Protein AF-K3WFT1-F1 (afdb_monomer_lite)

Organism: Globisporangium ultimum (strain ATCC 200006 / CBS 805.95 / DAOM BR144) (NCBI:txid431595)

Radius of gyration: 23.27 Å; chains: 1; bounding box: 56×72×44 Å

Secondary structure (DSSP, 8-state):
-------------------S-----------S--PPTT-EE-SS-EE---GGGTEEEETTTTEEEES--TT-EEETTEEE-HHHHHHH------PPTT-EE-TTT--EE--SSTTEEEETTTTEEEES--TTEEEETTEEEE-

pLDDT: mean 73.88, std 19.56, range [37.38, 96.5]

Sequence (143 aa):
MKFSLIAVVAAAVAAVSVDAAQVHIRVHSEKAGACPAGQFNDGSKCRQADHTKGECYNPATNKFQIGCAKGFICVNSKCDWPANANNGAGCWQSCSSGQYCEKSTNVCRGPISQGECFNYAIGYYQIGCDSGFVCRNNKCDYA

Foldseek 3Di:
DDDDDDDDDDDDDPDDDDDDDPDPPPDDPPPDPDAPPLWAALPPDTDAAPVVQCWAQESVNSHIDRADDPQWGHQSRHTDHVCCLVVFSQQRDPEDFLWGGARPPVDTDHDPDPQWAAEPVRRDIDRADDPQWGHDSRHTDGD

Structure (mmCIF, N/CA/C/O backbone):
data_AF-K3WFT1-F1
#
_entry.id   AF-K3WFT1-F1
#
loop_
_atom_site.group_PDB
_atom_site.id
_atom_site.type_symbol
_atom_site.label_atom_id
_atom_site.label_alt_id
_atom_site.label_comp_id
_atom_site.label_asym_id
_atom_site.label_entity_id
_atom_site.label_seq_id
_atom_site.pdbx_PDB_ins_code
_atom_site.Cartn_x
_atom_site.Cartn_y
_atom_site.Cartn_z
_atom_site.occupancy
_atom_site.B_iso_or_equiv
_atom_site.auth_seq_id
_atom_site.auth_comp_id
_atom_site.auth_asym_id
_atom_site.auth_atom_id
_atom_site.pdbx_PDB_model_num
ATOM 1 N N . MET A 1 1 ? 37.523 -54.329 -6.059 1.00 37.38 1 MET A N 1
ATOM 2 C CA . MET A 1 1 ? 37.058 -53.464 -7.165 1.00 37.38 1 MET A CA 1
ATOM 3 C C . MET A 1 1 ? 35.665 -52.973 -6.802 1.00 37.38 1 MET A C 1
ATOM 5 O O . MET A 1 1 ? 34.850 -53.777 -6.376 1.00 37.38 1 MET A O 1
ATOM 9 N N . LYS A 1 2 ? 35.464 -51.653 -6.836 1.00 39.72 2 LYS A N 1
ATOM 10 C CA . LYS A 1 2 ? 34.213 -50.947 -6.522 1.00 39.72 2 LYS A CA 1
ATOM 11 C C . LYS A 1 2 ? 33.174 -51.233 -7.604 1.00 39.72 2 LYS A C 1
ATOM 13 O O . LYS A 1 2 ? 33.553 -51.084 -8.752 1.00 39.72 2 LYS A O 1
ATOM 18 N N . PHE A 1 3 ? 31.912 -51.479 -7.248 1.00 39.84 3 PHE A N 1
ATOM 19 C CA . PHE A 1 3 ? 30.755 -50.998 -8.015 1.00 39.84 3 PHE A CA 1
ATOM 20 C C . PHE A 1 3 ? 29.564 -50.798 -7.071 1.00 39.84 3 PHE A C 1
ATOM 22 O O . PHE A 1 3 ? 28.923 -51.747 -6.630 1.00 39.84 3 PHE A O 1
ATOM 29 N N . SER A 1 4 ? 29.321 -49.530 -6.732 1.00 45.31 4 SER A N 1
ATOM 30 C CA . SER A 1 4 ? 28.082 -49.050 -6.128 1.00 45.31 4 SER A CA 1
ATOM 31 C C . SER A 1 4 ? 26.913 -49.314 -7.075 1.00 45.31 4 SER A C 1
ATOM 33 O O . SER A 1 4 ? 26.990 -48.930 -8.241 1.00 45.31 4 SER A O 1
ATOM 35 N N . LEU A 1 5 ? 25.813 -49.875 -6.571 1.00 43.38 5 LEU A N 1
ATOM 36 C CA . LEU A 1 5 ? 24.510 -49.761 -7.223 1.00 43.38 5 LEU A CA 1
ATOM 37 C C . LEU A 1 5 ? 23.607 -48.868 -6.373 1.00 43.38 5 LEU A C 1
ATOM 39 O O . LEU A 1 5 ? 23.221 -49.201 -5.257 1.00 43.38 5 LEU A O 1
ATOM 43 N N . ILE A 1 6 ? 23.333 -47.696 -6.932 1.00 40.75 6 ILE A N 1
ATOM 44 C CA . ILE A 1 6 ? 22.411 -46.680 -6.440 1.00 40.75 6 ILE A CA 1
ATOM 45 C C . ILE A 1 6 ? 21.000 -47.153 -6.807 1.00 40.75 6 ILE A C 1
ATOM 47 O O . ILE A 1 6 ? 20.681 -47.262 -7.990 1.00 40.75 6 ILE A O 1
ATOM 51 N N . ALA A 1 7 ? 20.159 -47.450 -5.815 1.00 43.53 7 ALA A N 1
ATOM 52 C CA . ALA A 1 7 ? 18.740 -47.701 -6.045 1.00 43.53 7 ALA A CA 1
ATOM 53 C C . ALA A 1 7 ? 18.009 -46.357 -6.194 1.00 43.53 7 ALA A C 1
ATOM 55 O O . ALA A 1 7 ? 18.022 -45.514 -5.298 1.00 43.53 7 ALA A O 1
ATOM 56 N N . VAL A 1 8 ? 17.422 -46.158 -7.371 1.00 43.44 8 VAL A N 1
ATOM 57 C CA . VAL A 1 8 ? 16.700 -44.959 -7.799 1.00 43.44 8 VAL A CA 1
ATOM 58 C C . VAL A 1 8 ? 15.416 -44.810 -6.979 1.00 43.44 8 VAL A C 1
ATOM 60 O O . VAL A 1 8 ? 14.543 -45.674 -7.026 1.00 43.44 8 VAL A O 1
ATOM 63 N N . VAL A 1 9 ? 15.280 -43.705 -6.242 1.00 38.91 9 VAL A N 1
ATOM 64 C CA . VAL A 1 9 ? 14.009 -43.323 -5.612 1.00 38.91 9 VAL A CA 1
ATOM 65 C C . VAL A 1 9 ? 13.089 -42.808 -6.717 1.00 38.91 9 VAL A C 1
ATOM 67 O O . VAL A 1 9 ? 13.300 -41.723 -7.257 1.00 38.91 9 VAL A O 1
ATOM 70 N N . ALA A 1 10 ? 12.090 -43.606 -7.090 1.00 39.44 10 ALA A N 1
ATOM 71 C CA . ALA A 1 10 ? 11.040 -43.191 -8.008 1.00 39.44 10 ALA A CA 1
ATOM 72 C C . ALA A 1 10 ? 10.199 -42.085 -7.347 1.00 39.44 10 ALA A C 1
ATOM 74 O O . ALA A 1 10 ? 9.413 -42.345 -6.438 1.00 39.44 10 ALA A O 1
ATOM 75 N N . ALA A 1 11 ? 10.382 -40.838 -7.781 1.00 44.75 11 ALA A N 1
ATOM 76 C CA . ALA A 1 11 ? 9.504 -39.741 -7.398 1.00 44.75 11 ALA A CA 1
ATOM 77 C C . ALA A 1 11 ? 8.169 -39.900 -8.140 1.00 44.75 11 ALA A C 1
ATOM 79 O O . ALA A 1 11 ? 8.101 -39.740 -9.358 1.00 44.75 11 ALA A O 1
ATOM 80 N N . ALA A 1 12 ? 7.110 -40.240 -7.406 1.00 44.12 12 ALA A N 1
ATOM 81 C CA . ALA A 1 12 ? 5.751 -40.240 -7.927 1.00 44.12 12 ALA A CA 1
ATOM 82 C C . ALA A 1 12 ? 5.333 -38.794 -8.242 1.00 44.12 12 ALA A C 1
ATOM 84 O O . ALA A 1 12 ? 5.005 -38.018 -7.345 1.00 44.12 12 ALA A O 1
ATOM 85 N N . VAL A 1 13 ? 5.364 -38.417 -9.520 1.00 44.28 13 VAL A N 1
ATOM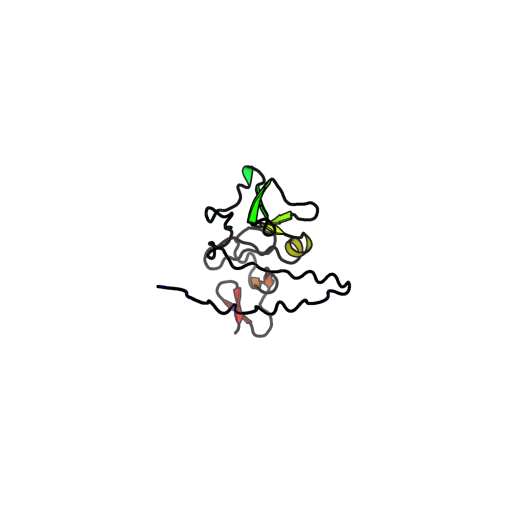 86 C CA . VAL A 1 13 ? 4.743 -37.178 -9.994 1.00 44.28 13 VAL A CA 1
ATOM 87 C C . VAL A 1 13 ? 3.252 -37.464 -10.143 1.00 44.28 13 VAL A C 1
ATOM 89 O O . VAL A 1 13 ? 2.828 -38.092 -11.110 1.00 44.28 1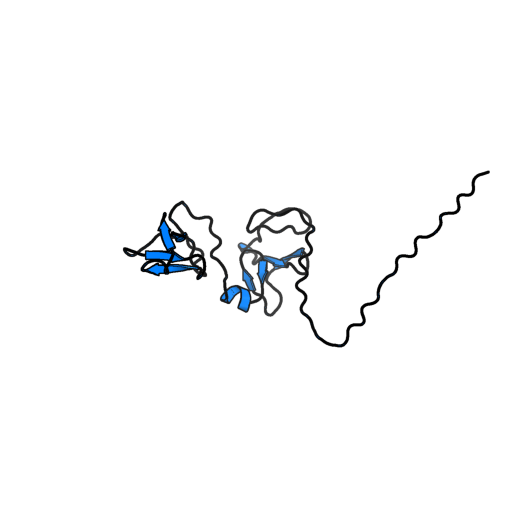3 VAL A O 1
ATOM 92 N N . ALA A 1 14 ? 2.452 -37.049 -9.161 1.00 46.94 14 ALA A N 1
ATOM 93 C CA . ALA A 1 14 ? 1.001 -37.063 -9.293 1.00 46.94 14 ALA A CA 1
ATOM 94 C C . ALA A 1 14 ? 0.601 -36.042 -10.369 1.00 46.94 14 ALA A C 1
ATOM 96 O O . ALA A 1 14 ? 0.672 -34.832 -10.154 1.00 46.94 14 ALA A O 1
ATOM 97 N N . ALA A 1 15 ? 0.223 -36.529 -11.550 1.00 44.03 15 ALA A N 1
ATOM 98 C CA . ALA A 1 15 ? -0.361 -35.703 -12.595 1.00 44.03 15 ALA A CA 1
ATOM 99 C C . ALA A 1 15 ? -1.778 -35.288 -12.163 1.00 44.03 15 ALA A C 1
ATOM 101 O O . ALA A 1 15 ? -2.689 -36.112 -12.136 1.00 44.03 15 ALA A O 1
ATOM 102 N N . VAL A 1 16 ? -1.961 -34.016 -11.802 1.00 45.72 16 VAL A N 1
ATOM 103 C CA . VAL A 1 16 ? -3.292 -33.419 -11.628 1.00 45.72 16 VAL A CA 1
ATOM 104 C C . VAL A 1 16 ? -3.824 -33.071 -13.018 1.00 45.72 16 VAL A C 1
ATOM 106 O O . VAL A 1 16 ? -3.291 -32.191 -13.692 1.00 45.72 16 VAL A O 1
ATOM 109 N N . SER A 1 17 ? -4.851 -33.790 -13.466 1.00 44.59 17 SER A N 1
ATOM 110 C CA . SER A 1 17 ? -5.604 -33.486 -14.683 1.00 44.59 17 SER A CA 1
ATOM 111 C C . SER A 1 17 ? -6.399 -32.192 -14.490 1.00 44.59 17 SER A C 1
ATOM 113 O O . SER A 1 17 ? -7.255 -32.118 -13.609 1.00 44.59 17 SER A O 1
ATOM 115 N N . VAL A 1 18 ? -6.113 -31.170 -15.298 1.00 48.00 18 VAL A N 1
ATOM 116 C CA . VAL A 1 18 ? -6.847 -29.898 -15.300 1.00 48.00 18 VAL A CA 1
ATOM 117 C C . VAL A 1 18 ? -7.959 -29.939 -16.346 1.00 48.00 18 VAL A C 1
ATOM 119 O O . VAL A 1 18 ? -7.731 -29.658 -17.520 1.00 48.00 18 VAL A O 1
ATOM 122 N N . ASP A 1 19 ? -9.173 -30.277 -15.911 1.00 47.72 19 ASP A N 1
ATOM 123 C CA . ASP A 1 19 ? -10.375 -29.868 -16.636 1.00 47.72 19 ASP A CA 1
ATOM 124 C C . ASP A 1 19 ? -10.512 -28.342 -16.555 1.00 47.72 19 ASP A C 1
ATOM 126 O O . ASP A 1 19 ? -10.151 -27.710 -15.559 1.00 47.72 19 ASP A O 1
ATOM 130 N N . ALA A 1 20 ? -10.975 -27.749 -17.652 1.00 49.41 20 ALA A N 1
ATOM 131 C CA . ALA A 1 20 ? -10.948 -26.320 -17.929 1.00 49.41 20 ALA A CA 1
ATOM 132 C C . ALA A 1 20 ? -11.785 -25.483 -16.941 1.00 49.41 20 ALA A C 1
ATOM 134 O O . ALA A 1 20 ? -12.897 -25.057 -17.236 1.00 49.41 20 ALA A O 1
ATOM 135 N N . ALA A 1 21 ? -11.210 -25.165 -15.787 1.00 44.19 21 ALA A N 1
ATOM 136 C CA . ALA A 1 21 ? -11.592 -24.030 -14.965 1.00 44.19 21 ALA A CA 1
ATOM 137 C C . ALA A 1 21 ? -10.343 -23.163 -14.795 1.00 44.19 21 ALA A C 1
ATOM 139 O O . ALA A 1 21 ? -9.362 -23.582 -14.183 1.00 44.19 21 ALA A O 1
ATOM 140 N N . GLN A 1 22 ? -10.347 -21.957 -15.372 1.00 43.94 22 GLN A N 1
ATOM 141 C CA . GLN A 1 22 ? -9.294 -20.973 -15.123 1.00 43.94 22 GLN A CA 1
ATOM 142 C C . GLN A 1 22 ? -9.360 -20.531 -13.657 1.00 43.94 22 GLN A C 1
ATOM 144 O O . GLN A 1 22 ? -9.993 -19.538 -13.309 1.00 43.94 22 GLN A O 1
ATOM 149 N N . VAL A 1 23 ? -8.694 -21.278 -12.780 1.00 43.59 23 VAL A N 1
ATOM 150 C CA . VAL A 1 23 ? -8.368 -20.817 -11.437 1.00 43.59 23 VAL A CA 1
ATOM 151 C C . VAL A 1 23 ? -7.186 -19.866 -11.588 1.00 43.59 23 VAL A C 1
ATOM 153 O O . VAL A 1 23 ? -6.065 -20.288 -11.868 1.00 43.59 23 VAL A O 1
ATOM 156 N N . HIS A 1 24 ? -7.419 -18.566 -11.409 1.00 47.69 24 HIS A N 1
ATOM 157 C CA . HIS A 1 24 ? -6.334 -17.607 -11.211 1.00 47.69 24 HIS A CA 1
ATOM 158 C C . HIS A 1 24 ? -5.712 -17.870 -9.828 1.00 47.69 24 HIS A C 1
ATOM 160 O O . HIS A 1 24 ? -6.053 -17.225 -8.837 1.00 47.69 24 HIS A O 1
ATOM 166 N N . ILE A 1 25 ? -4.819 -18.859 -9.732 1.00 51.41 25 ILE A N 1
ATOM 167 C CA . ILE A 1 25 ? -4.032 -19.085 -8.518 1.00 51.41 25 ILE A CA 1
ATOM 168 C C . ILE A 1 25 ? -2.989 -17.970 -8.454 1.00 51.41 25 ILE A C 1
ATOM 170 O O . ILE A 1 25 ? -2.050 -17.929 -9.249 1.00 51.41 25 ILE A O 1
ATOM 174 N N . ARG A 1 26 ? -3.141 -17.048 -7.499 1.00 50.16 26 ARG A N 1
ATOM 175 C CA . ARG A 1 26 ? -2.088 -16.083 -7.169 1.00 50.16 26 ARG A CA 1
ATOM 176 C C . ARG A 1 26 ? -1.012 -16.822 -6.364 1.00 50.16 26 ARG A C 1
ATOM 178 O O . ARG A 1 26 ? -1.056 -16.848 -5.140 1.00 50.16 26 ARG A O 1
ATOM 185 N N . VAL A 1 27 ? -0.072 -17.468 -7.053 1.00 45.50 27 VAL A N 1
ATOM 186 C CA . VAL A 1 27 ? 1.090 -18.100 -6.412 1.00 45.50 27 VAL A CA 1
ATOM 187 C C . VAL A 1 27 ? 2.067 -16.992 -6.017 1.00 45.50 27 VAL A C 1
ATOM 189 O O . VAL A 1 27 ? 2.721 -16.395 -6.870 1.00 45.50 27 VAL A O 1
ATOM 192 N N . HIS A 1 28 ? 2.160 -16.683 -4.726 1.00 42.31 28 HIS A N 1
ATOM 193 C CA . HIS A 1 28 ? 3.250 -15.864 -4.206 1.00 42.31 28 HIS A CA 1
ATOM 194 C C . HIS A 1 28 ? 4.493 -16.756 -4.086 1.00 42.31 28 HIS A C 1
ATOM 196 O O . HIS A 1 28 ? 4.569 -17.613 -3.213 1.00 42.31 28 HIS A O 1
ATOM 202 N N . SER A 1 29 ? 5.451 -16.605 -5.003 1.00 44.31 29 SER A N 1
ATOM 203 C CA . SER A 1 29 ? 6.743 -17.294 -4.919 1.00 44.31 29 SER A CA 1
ATOM 204 C C . SER A 1 29 ? 7.600 -16.635 -3.835 1.00 44.31 29 SER A C 1
ATOM 206 O O . SER A 1 29 ? 8.271 -15.635 -4.088 1.00 44.31 29 SER A O 1
ATOM 208 N N . GLU A 1 30 ? 7.589 -17.190 -2.625 1.00 43.97 30 GLU A N 1
ATOM 209 C CA . GLU A 1 30 ? 8.389 -16.738 -1.477 1.00 43.97 30 GLU A CA 1
ATOM 210 C C . GLU A 1 30 ? 9.880 -17.096 -1.624 1.00 43.97 30 GLU A C 1
ATOM 212 O O . GLU A 1 30 ? 10.438 -17.870 -0.847 1.00 43.97 30 GLU A O 1
ATOM 217 N N . LYS A 1 31 ? 10.571 -16.559 -2.637 1.00 46.22 31 LYS A N 1
ATOM 218 C CA . LYS A 1 31 ? 12.036 -16.693 -2.689 1.00 46.22 31 LYS A CA 1
ATOM 219 C C . LYS A 1 31 ? 12.757 -15.460 -3.214 1.00 46.22 31 LYS A C 1
ATOM 221 O O . LYS A 1 31 ? 13.431 -15.485 -4.236 1.00 46.22 31 LYS A O 1
ATOM 226 N N . ALA A 1 32 ? 12.668 -14.402 -2.425 1.00 46.41 32 ALA A N 1
ATOM 227 C CA . ALA A 1 32 ? 13.736 -13.437 -2.200 1.00 46.41 32 ALA A CA 1
ATOM 228 C C . ALA A 1 32 ? 13.573 -12.975 -0.745 1.00 46.41 32 ALA A C 1
ATOM 230 O O . ALA A 1 32 ? 12.438 -12.803 -0.306 1.00 46.41 32 ALA A O 1
ATOM 231 N N . GLY A 1 33 ? 14.657 -12.839 0.028 1.00 56.19 33 GLY A N 1
ATOM 232 C CA . GLY A 1 33 ? 14.565 -12.341 1.408 1.00 56.19 33 GLY A CA 1
ATOM 233 C C . GLY A 1 33 ? 13.691 -11.084 1.471 1.00 56.19 33 GLY A C 1
ATOM 234 O O . GLY A 1 33 ? 13.767 -10.255 0.563 1.00 56.19 33 GLY A O 1
ATOM 235 N N . ALA A 1 34 ? 12.813 -10.993 2.475 1.00 71.94 34 ALA A N 1
ATOM 236 C CA . ALA A 1 34 ? 11.808 -9.937 2.547 1.00 71.94 34 ALA A CA 1
ATOM 237 C C . ALA A 1 34 ? 12.473 -8.556 2.428 1.00 71.94 34 ALA A C 1
ATOM 239 O O . ALA A 1 34 ? 13.291 -8.175 3.266 1.00 71.94 34 ALA A O 1
ATOM 240 N N . CYS A 1 35 ? 12.155 -7.825 1.359 1.00 77.50 35 CYS A N 1
ATOM 241 C CA . CYS A 1 35 ? 12.616 -6.453 1.212 1.00 77.50 35 CYS A CA 1
ATOM 242 C C . CYS A 1 35 ? 11.893 -5.536 2.209 1.00 77.50 35 CYS A C 1
ATOM 244 O O . CYS A 1 35 ? 10.754 -5.826 2.589 1.00 77.50 35 CYS A O 1
ATOM 246 N N . PRO A 1 36 ? 12.511 -4.406 2.601 1.00 79.88 36 PRO A N 1
ATOM 247 C CA . PRO A 1 36 ? 11.808 -3.347 3.312 1.00 79.88 36 PRO A CA 1
ATOM 248 C C . PRO A 1 36 ? 10.537 -2.918 2.570 1.00 79.88 36 PRO A C 1
ATOM 250 O O . PRO A 1 36 ? 10.452 -3.028 1.344 1.00 79.88 36 PRO A O 1
ATOM 253 N N . ALA A 1 37 ? 9.555 -2.401 3.308 1.00 72.12 37 ALA A N 1
ATOM 254 C CA . ALA A 1 37 ? 8.292 -1.952 2.732 1.00 72.12 37 ALA A CA 1
ATOM 255 C C . ALA A 1 37 ? 8.515 -0.973 1.562 1.00 72.12 37 ALA A C 1
ATOM 257 O O . ALA A 1 37 ? 9.329 -0.054 1.647 1.00 72.12 37 ALA A O 1
ATOM 258 N N . GLY A 1 38 ? 7.800 -1.197 0.454 1.00 73.62 38 GLY A N 1
ATOM 259 C CA . GLY A 1 38 ? 7.915 -0.390 -0.767 1.00 73.62 38 GLY A CA 1
ATOM 260 C C . GLY A 1 38 ? 9.137 -0.698 -1.641 1.00 73.62 38 GLY A C 1
ATOM 261 O O . GLY A 1 38 ? 9.302 -0.054 -2.677 1.00 73.62 38 GLY A O 1
ATOM 262 N N . GLN A 1 39 ? 9.980 -1.665 -1.263 1.00 86.00 39 GLN A N 1
ATOM 263 C CA . GLN A 1 39 ? 11.092 -2.148 -2.080 1.00 86.00 39 GLN A CA 1
ATOM 264 C C . GLN A 1 39 ? 10.828 -3.547 -2.626 1.00 86.00 39 GLN A C 1
ATOM 266 O O . GLN A 1 39 ? 10.165 -4.373 -1.999 1.00 86.00 39 GLN A O 1
ATOM 271 N N . PHE A 1 40 ? 11.416 -3.827 -3.785 1.00 87.38 40 PHE A N 1
ATOM 272 C CA . PHE A 1 40 ? 11.300 -5.113 -4.457 1.00 87.38 40 PHE A CA 1
ATOM 273 C C . PHE A 1 40 ? 12.672 -5.606 -4.904 1.00 87.38 40 PHE A C 1
ATOM 275 O O . PHE A 1 40 ? 13.547 -4.813 -5.259 1.00 87.38 40 PHE A O 1
ATOM 282 N N . ASN A 1 41 ? 12.856 -6.925 -4.857 1.00 87.19 41 ASN A N 1
ATOM 283 C CA . ASN A 1 41 ? 14.076 -7.583 -5.304 1.00 87.19 41 ASN A CA 1
ATOM 284 C C . ASN A 1 41 ? 13.907 -8.032 -6.759 1.00 87.19 41 ASN A C 1
ATOM 286 O O . ASN A 1 41 ? 12.990 -8.792 -7.075 1.00 87.19 41 ASN A O 1
ATOM 290 N N . ASP A 1 42 ? 14.796 -7.574 -7.634 1.00 86.00 42 ASP A N 1
ATOM 291 C CA . ASP A 1 42 ? 14.843 -7.941 -9.055 1.00 86.00 42 ASP A CA 1
ATOM 292 C C . ASP A 1 42 ? 15.847 -9.065 -9.375 1.00 86.00 42 ASP A C 1
ATOM 294 O O . ASP A 1 42 ? 16.203 -9.292 -10.534 1.00 86.00 42 ASP A O 1
ATOM 298 N N . GLY A 1 43 ? 16.328 -9.753 -8.339 1.00 81.44 43 GLY A N 1
ATOM 299 C CA . GLY A 1 43 ? 17.405 -10.737 -8.400 1.00 81.44 43 GLY A CA 1
ATOM 300 C C . GLY A 1 43 ? 18.785 -10.162 -8.069 1.00 81.44 43 GLY A C 1
ATOM 301 O O . GLY A 1 43 ? 19.734 -10.937 -7.970 1.00 81.44 43 GLY A O 1
ATOM 302 N N . SER A 1 44 ? 18.912 -8.842 -7.876 1.00 81.94 44 SER A N 1
ATOM 303 C CA . SER A 1 44 ? 20.171 -8.200 -7.474 1.00 81.94 44 SER A CA 1
ATOM 304 C C . SER A 1 44 ? 20.120 -7.627 -6.055 1.00 81.94 44 SER A C 1
ATOM 306 O O . SER A 1 44 ? 20.880 -8.050 -5.185 1.00 81.94 44 SER A O 1
ATOM 308 N N . LYS A 1 45 ? 19.217 -6.676 -5.799 1.00 84.88 45 LYS A N 1
ATOM 309 C CA . LYS A 1 45 ? 19.076 -5.977 -4.516 1.00 84.88 45 LYS A CA 1
ATOM 310 C C . LYS A 1 45 ? 17.647 -5.500 -4.302 1.00 84.88 45 LYS A C 1
ATOM 312 O O . LYS A 1 45 ? 16.908 -5.279 -5.258 1.00 84.88 45 LYS A O 1
ATOM 317 N N . CYS A 1 46 ? 17.289 -5.272 -3.042 1.00 88.62 46 CYS A N 1
ATOM 318 C CA . CYS A 1 46 ? 16.084 -4.522 -2.713 1.00 88.62 46 CYS A CA 1
ATOM 319 C C . CYS A 1 46 ? 16.272 -3.056 -3.116 1.00 88.62 46 CYS A C 1
ATOM 321 O O . CYS A 1 46 ? 17.264 -2.418 -2.753 1.00 88.62 46 CYS A O 1
ATOM 323 N N . ARG A 1 47 ? 15.337 -2.538 -3.908 1.00 90.12 47 ARG A N 1
ATOM 324 C CA . ARG A 1 47 ? 15.278 -1.127 -4.299 1.00 90.12 47 ARG A CA 1
ATOM 325 C C . ARG A 1 47 ? 13.839 -0.714 -4.582 1.00 90.12 47 ARG A C 1
ATOM 327 O O . ARG A 1 47 ? 12.966 -1.565 -4.723 1.00 90.12 47 ARG A O 1
ATOM 334 N N . GLN A 1 48 ? 13.605 0.588 -4.678 1.00 86.56 48 GLN A N 1
ATOM 335 C CA . GLN A 1 48 ? 12.355 1.133 -5.211 1.00 86.56 48 GLN A CA 1
ATOM 336 C C . GLN A 1 48 ? 12.452 1.285 -6.734 1.00 86.56 48 GLN A C 1
ATOM 338 O O . GLN A 1 48 ? 13.546 1.198 -7.310 1.00 86.56 48 GLN A O 1
ATOM 343 N N . ALA A 1 49 ? 11.309 1.498 -7.379 1.00 88.44 49 ALA A N 1
ATOM 344 C CA . ALA A 1 49 ? 11.276 1.850 -8.787 1.00 88.44 49 ALA A CA 1
ATOM 345 C C . ALA A 1 49 ? 11.742 3.300 -8.988 1.00 88.44 49 ALA A C 1
ATOM 347 O O . ALA A 1 49 ? 11.439 4.187 -8.188 1.00 88.44 49 ALA A O 1
ATOM 348 N N . ASP A 1 50 ? 12.452 3.557 -10.081 1.00 84.88 50 ASP A N 1
ATOM 349 C CA . ASP A 1 50 ? 12.753 4.908 -10.535 1.00 84.88 50 ASP A CA 1
ATOM 350 C C . ASP A 1 50 ? 11.514 5.540 -11.189 1.00 84.88 50 ASP A C 1
ATOM 352 O O . ASP A 1 50 ? 11.270 5.436 -12.397 1.00 84.88 50 ASP A O 1
ATOM 356 N N . HIS A 1 51 ? 10.721 6.223 -10.368 1.00 78.00 51 HIS A N 1
ATOM 357 C CA . HIS A 1 51 ? 9.507 6.904 -10.809 1.00 78.00 51 HIS A CA 1
ATOM 358 C C . HIS A 1 51 ? 9.768 8.018 -11.833 1.00 78.00 51 HIS A C 1
ATOM 360 O O . HIS A 1 51 ? 8.882 8.306 -12.636 1.00 78.00 51 HIS A O 1
ATOM 366 N N . THR A 1 52 ? 10.974 8.601 -11.879 1.00 73.88 52 THR A N 1
ATOM 367 C CA . THR A 1 52 ? 11.317 9.638 -12.874 1.00 73.88 52 THR A CA 1
ATOM 368 C C . THR A 1 52 ? 11.434 9.068 -14.285 1.00 73.88 52 THR A 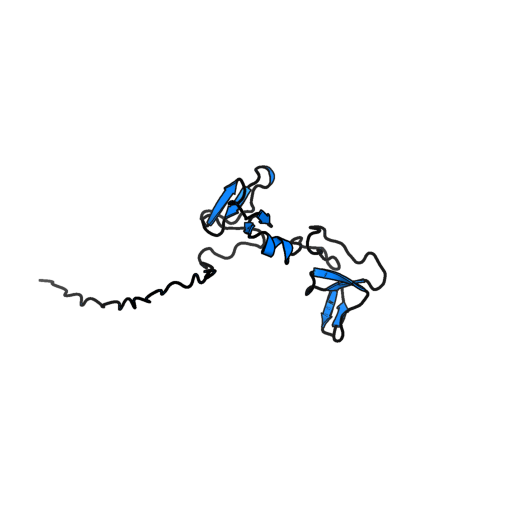C 1
ATOM 370 O O . THR A 1 52 ? 11.206 9.774 -15.265 1.00 73.88 52 THR A O 1
ATOM 373 N N . LYS A 1 53 ? 11.727 7.767 -14.389 1.00 80.00 53 LYS A N 1
ATOM 374 C CA . LYS A 1 53 ? 11.768 7.013 -15.646 1.00 80.00 53 LYS A CA 1
ATOM 375 C C . LYS A 1 53 ? 10.463 6.268 -15.935 1.00 80.00 53 LYS A C 1
ATOM 377 O O . LYS A 1 53 ? 10.371 5.582 -16.947 1.00 80.00 53 LYS A O 1
ATOM 382 N N . GLY A 1 54 ? 9.462 6.376 -15.059 1.00 81.00 54 GLY A N 1
ATOM 383 C CA . GLY A 1 54 ? 8.227 5.595 -15.156 1.00 81.00 54 GLY A CA 1
ATOM 384 C C . GLY A 1 54 ? 8.435 4.103 -14.885 1.00 81.00 54 GLY A C 1
ATOM 385 O O . GLY A 1 54 ? 7.700 3.271 -15.417 1.00 81.00 54 GLY A O 1
ATOM 386 N N . GLU A 1 55 ? 9.453 3.745 -14.103 1.00 90.44 55 GLU A N 1
ATOM 387 C CA . GLU A 1 55 ? 9.743 2.357 -13.766 1.00 90.44 55 GLU A CA 1
ATOM 388 C C . GLU A 1 55 ? 8.704 1.786 -12.781 1.00 90.44 55 GLU A C 1
ATOM 390 O O . GLU A 1 55 ? 8.132 2.502 -11.955 1.00 90.44 55 GLU A O 1
ATOM 395 N N . CYS A 1 56 ? 8.471 0.476 -12.851 1.00 92.25 56 CYS A N 1
ATOM 396 C CA . CYS A 1 56 ? 7.629 -0.270 -11.932 1.00 92.25 56 CYS A CA 1
ATOM 397 C C . CYS A 1 56 ? 8.064 -1.737 -11.819 1.00 92.25 56 CYS A C 1
ATOM 399 O O . CYS A 1 56 ? 8.511 -2.339 -12.794 1.00 92.25 56 CYS A O 1
ATOM 401 N N . TYR A 1 57 ? 7.912 -2.338 -10.641 1.00 92.31 57 TYR A N 1
ATOM 402 C CA . TYR A 1 57 ? 8.210 -3.746 -10.407 1.00 92.31 57 TYR A CA 1
ATOM 403 C C . TYR A 1 57 ? 7.084 -4.643 -10.912 1.00 92.31 57 TYR A C 1
ATOM 405 O O . TYR A 1 57 ? 5.944 -4.545 -10.459 1.00 92.31 57 TYR A O 1
ATOM 413 N N . ASN A 1 58 ? 7.404 -5.566 -11.808 1.00 91.19 58 ASN A N 1
ATOM 414 C CA . ASN A 1 58 ? 6.481 -6.587 -12.264 1.00 91.19 58 ASN A CA 1
ATOM 415 C C . ASN A 1 58 ? 6.664 -7.874 -11.435 1.00 91.19 58 ASN A C 1
ATOM 417 O O . ASN A 1 58 ? 7.678 -8.560 -11.597 1.00 91.19 58 ASN A O 1
ATOM 421 N N . PRO A 1 59 ? 5.687 -8.241 -10.582 1.00 86.00 59 PRO A N 1
ATOM 422 C CA . PRO A 1 59 ? 5.778 -9.439 -9.748 1.00 86.00 59 PRO A CA 1
ATOM 423 C C . PRO A 1 59 ? 5.672 -10.747 -10.543 1.00 86.00 59 PRO A C 1
ATOM 425 O O . PRO A 1 59 ? 6.066 -11.790 -10.037 1.00 86.00 59 PRO A O 1
ATOM 428 N N . ALA A 1 60 ? 5.164 -10.720 -11.780 1.00 85.62 60 ALA A N 1
ATOM 429 C CA . ALA A 1 60 ? 5.117 -11.908 -12.633 1.00 85.62 60 ALA A CA 1
ATOM 430 C C . ALA A 1 60 ? 6.495 -12.248 -13.222 1.00 85.62 60 ALA A C 1
ATOM 432 O O . ALA A 1 60 ? 6.788 -13.411 -13.479 1.00 85.62 60 ALA A O 1
ATOM 433 N N . THR A 1 61 ? 7.348 -11.241 -13.429 1.00 88.12 61 THR A N 1
ATOM 434 C CA . THR A 1 61 ? 8.690 -11.421 -14.006 1.00 88.12 61 THR A CA 1
ATOM 435 C C . THR A 1 61 ? 9.816 -11.219 -12.997 1.00 88.12 61 THR A C 1
ATOM 437 O O . THR A 1 61 ? 10.975 -11.421 -13.352 1.00 88.12 61 THR A O 1
ATOM 440 N N . ASN A 1 62 ? 9.499 -10.785 -11.772 1.00 87.62 62 ASN A N 1
ATOM 441 C CA . ASN A 1 62 ? 10.450 -10.375 -10.735 1.00 87.62 62 ASN A CA 1
ATOM 442 C C . ASN A 1 62 ? 11.494 -9.371 -11.248 1.00 87.62 62 ASN A C 1
ATOM 444 O O . ASN A 1 62 ? 12.688 -9.512 -10.999 1.00 87.62 62 ASN A O 1
ATOM 448 N N . LYS A 1 63 ? 11.055 -8.379 -12.028 1.00 91.50 63 LYS A N 1
ATOM 449 C CA . LYS A 1 63 ? 11.931 -7.366 -12.635 1.00 91.50 63 LYS A CA 1
ATOM 450 C C . LYS A 1 63 ? 11.267 -6.007 -12.598 1.00 91.50 63 LYS A C 1
ATOM 452 O O . LYS A 1 63 ? 10.050 -5.904 -12.722 1.00 91.50 63 LYS A O 1
ATOM 457 N N . PHE A 1 64 ? 12.081 -4.968 -12.500 1.00 92.94 64 PHE A N 1
ATOM 458 C CA . PHE A 1 64 ? 11.620 -3.630 -12.818 1.00 92.94 64 PHE A CA 1
ATOM 459 C C . PHE A 1 64 ? 11.573 -3.417 -14.333 1.00 92.94 64 PHE A C 1
ATOM 461 O O . PHE A 1 64 ? 12.418 -3.920 -15.075 1.00 92.94 64 PHE A O 1
ATOM 468 N N . GLN A 1 65 ? 10.561 -2.687 -14.782 1.00 93.25 65 GLN A N 1
ATOM 469 C CA . GLN A 1 65 ? 10.284 -2.398 -16.185 1.00 93.25 65 GLN A CA 1
ATOM 470 C C . GLN A 1 65 ? 9.675 -1.002 -16.328 1.00 93.25 65 GLN A C 1
ATOM 472 O O . GLN A 1 65 ? 9.155 -0.453 -15.362 1.00 93.25 65 GLN A O 1
ATOM 477 N N . ILE A 1 66 ? 9.714 -0.429 -17.531 1.00 91.69 66 ILE A N 1
ATOM 478 C CA . ILE A 1 66 ? 9.052 0.849 -17.811 1.00 91.69 66 ILE A CA 1
ATOM 479 C C . ILE A 1 66 ? 7.558 0.605 -18.010 1.00 91.69 66 ILE A C 1
ATOM 481 O O . ILE A 1 66 ? 7.156 -0.152 -18.895 1.00 91.69 66 ILE A O 1
ATOM 485 N N . GLY A 1 67 ? 6.742 1.251 -17.180 1.00 88.44 67 GLY A N 1
ATOM 486 C CA . GLY A 1 67 ? 5.298 1.063 -17.157 1.00 88.44 67 GLY A CA 1
ATOM 487 C C . GLY A 1 67 ? 4.867 -0.356 -16.774 1.00 88.44 67 GLY A C 1
ATOM 488 O O . GLY A 1 67 ? 5.668 -1.251 -16.503 1.00 88.44 67 GLY A O 1
ATOM 489 N N . CYS A 1 68 ? 3.555 -0.567 -16.759 1.00 90.19 68 CYS A N 1
ATOM 490 C CA . CYS A 1 68 ? 2.956 -1.870 -16.496 1.00 90.19 68 CYS A CA 1
ATOM 491 C C . CYS A 1 68 ? 2.331 -2.451 -17.761 1.00 90.19 68 CYS A C 1
ATOM 493 O O . CYS A 1 68 ? 2.026 -1.731 -18.712 1.00 90.19 68 CYS A O 1
ATOM 495 N N . ALA A 1 69 ? 2.146 -3.772 -17.774 1.00 88.25 69 ALA A N 1
ATOM 496 C CA . ALA A 1 69 ? 1.429 -4.441 -18.852 1.00 88.25 69 ALA A CA 1
ATOM 497 C C . ALA A 1 69 ? 0.015 -3.856 -19.019 1.00 88.25 69 ALA A C 1
ATOM 499 O O . ALA A 1 69 ? -0.562 -3.304 -18.080 1.00 88.25 69 ALA A O 1
ATOM 500 N N . LYS A 1 70 ? -0.562 -3.992 -20.218 1.00 84.50 70 LYS A N 1
ATOM 501 C CA . LYS A 1 70 ? -1.912 -3.491 -20.506 1.00 84.50 70 LYS A CA 1
ATOM 502 C C . LYS A 1 70 ? -2.910 -4.005 -19.464 1.00 84.50 70 LYS A C 1
ATOM 504 O O . LYS A 1 70 ? -2.970 -5.201 -19.197 1.00 84.50 70 LYS A O 1
ATOM 509 N N . GLY A 1 71 ? -3.702 -3.089 -18.911 1.00 78.44 71 GLY A N 1
ATOM 510 C CA . GLY A 1 71 ? -4.670 -3.403 -17.861 1.00 78.44 71 GLY A CA 1
ATOM 511 C C . GLY A 1 71 ? -4.084 -3.431 -16.450 1.00 78.44 71 GLY A C 1
ATOM 512 O O . GLY A 1 71 ? -4.828 -3.716 -15.530 1.00 78.44 71 GLY A O 1
ATOM 513 N N . PHE A 1 72 ? -2.805 -3.107 -16.255 1.00 85.06 72 PHE A N 1
ATOM 514 C CA . PHE A 1 72 ? -2.179 -2.917 -14.946 1.00 85.06 72 PHE A CA 1
ATOM 515 C C . PHE A 1 72 ? -1.740 -1.462 -14.783 1.00 85.06 72 PHE A C 1
ATOM 517 O O . PHE A 1 72 ? -1.422 -0.784 -15.760 1.00 85.06 72 PHE A O 1
ATOM 524 N N . ILE A 1 73 ? -1.694 -0.987 -13.543 1.00 81.00 73 ILE A N 1
ATOM 525 C CA . ILE A 1 73 ? -1.175 0.336 -13.194 1.00 81.00 73 ILE A CA 1
ATOM 526 C C . ILE A 1 73 ? -0.046 0.211 -12.180 1.00 81.00 73 ILE A C 1
ATOM 528 O O . ILE A 1 73 ? 0.002 -0.739 -11.396 1.00 81.00 73 ILE A O 1
ATOM 532 N N . CYS A 1 74 ? 0.887 1.162 -12.217 1.00 83.50 74 CYS A N 1
ATOM 533 C CA . CYS A 1 74 ? 1.983 1.191 -11.263 1.00 83.50 74 CYS A CA 1
ATOM 534 C C . CYS A 1 74 ? 1.521 1.835 -9.957 1.00 83.50 74 CYS A C 1
ATOM 536 O O . CYS A 1 74 ? 1.176 3.015 -9.934 1.00 83.50 74 CYS A O 1
ATOM 538 N N . VAL A 1 75 ? 1.538 1.069 -8.870 1.00 76.62 75 VAL A N 1
ATOM 539 C CA . VAL A 1 75 ? 1.175 1.530 -7.529 1.00 76.62 75 VAL A CA 1
ATOM 540 C C . VAL A 1 75 ? 2.263 1.093 -6.564 1.00 76.62 75 VAL A C 1
ATOM 542 O O . VAL A 1 75 ? 2.605 -0.084 -6.504 1.00 76.62 75 VAL A O 1
ATOM 545 N N . ASN A 1 76 ? 2.813 2.039 -5.802 1.00 72.44 76 ASN A N 1
ATOM 546 C CA . ASN A 1 76 ? 3.858 1.770 -4.810 1.00 72.44 76 ASN A CA 1
ATOM 547 C C . ASN A 1 76 ? 5.027 0.954 -5.382 1.00 72.44 76 ASN A C 1
ATOM 549 O O . ASN A 1 76 ? 5.339 -0.135 -4.906 1.00 72.44 76 ASN A O 1
ATOM 553 N N . SER A 1 77 ? 5.620 1.453 -6.472 1.00 84.94 77 SER A N 1
ATOM 554 C CA . SER A 1 77 ? 6.717 0.781 -7.176 1.00 84.94 77 SE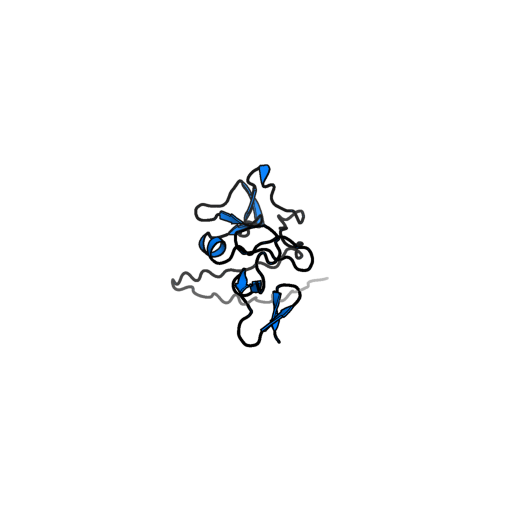R A CA 1
ATOM 555 C C . SER A 1 77 ? 6.384 -0.625 -7.713 1.00 84.94 77 SER A C 1
ATOM 557 O O . SER A 1 77 ? 7.304 -1.297 -8.161 1.00 84.94 77 SER A O 1
ATOM 559 N N . LYS A 1 78 ? 5.113 -1.070 -7.732 1.00 86.25 78 LYS A N 1
ATOM 560 C CA . LYS A 1 78 ? 4.679 -2.406 -8.184 1.00 86.25 78 LYS A CA 1
ATOM 561 C C . LYS A 1 78 ? 3.516 -2.339 -9.176 1.00 86.25 78 LYS A C 1
ATOM 563 O O . LYS A 1 78 ? 2.557 -1.600 -8.979 1.00 86.25 78 LYS A O 1
ATOM 568 N N . CYS A 1 79 ? 3.559 -3.154 -10.221 1.00 89.12 79 CYS A N 1
ATOM 569 C CA . CYS A 1 79 ? 2.438 -3.324 -11.131 1.00 89.12 79 CYS A CA 1
ATOM 570 C C . CYS A 1 79 ? 1.317 -4.107 -10.449 1.00 89.12 79 CYS A C 1
ATOM 572 O O . CYS A 1 79 ? 1.532 -5.218 -9.956 1.00 89.12 79 CYS A O 1
ATOM 574 N N . ASP A 1 80 ? 0.121 -3.525 -10.438 1.00 84.00 80 ASP A N 1
ATOM 575 C CA . ASP A 1 80 ? -1.079 -4.139 -9.877 1.00 84.00 80 ASP A CA 1
ATOM 576 C C . ASP A 1 80 ? -2.302 -3.880 -10.765 1.00 84.00 80 ASP A C 1
ATOM 578 O O . ASP A 1 80 ? -2.307 -3.010 -11.640 1.00 84.00 80 ASP A O 1
ATOM 582 N N . TRP A 1 81 ? -3.341 -4.680 -10.565 1.00 75.56 81 TRP A N 1
ATOM 583 C CA . TRP A 1 81 ? -4.595 -4.546 -11.290 1.00 75.56 81 TRP A CA 1
ATOM 584 C C . TRP A 1 81 ? -5.356 -3.292 -10.811 1.00 75.56 81 TRP A C 1
ATOM 586 O O . TRP A 1 81 ? -5.450 -3.069 -9.601 1.00 75.56 81 TRP A O 1
ATOM 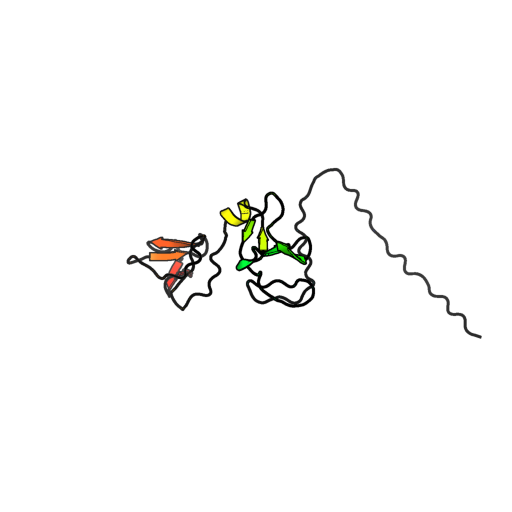596 N N . PRO A 1 82 ? -5.967 -2.491 -11.705 1.00 64.75 82 PRO A N 1
ATOM 597 C CA . PRO A 1 82 ? -6.667 -1.259 -11.361 1.00 64.75 82 PRO A CA 1
ATOM 598 C C . PRO A 1 82 ? -7.761 -1.433 -10.313 1.00 64.75 82 PRO A C 1
ATOM 600 O O . PRO A 1 82 ? -7.938 -0.550 -9.485 1.00 64.75 82 PRO A O 1
ATOM 603 N N . ALA A 1 83 ? -8.471 -2.566 -10.276 1.00 55.03 83 ALA A N 1
ATOM 604 C CA . ALA A 1 83 ? -9.458 -2.793 -9.218 1.00 55.03 83 ALA A CA 1
ATOM 605 C C . ALA A 1 83 ? -8.802 -3.003 -7.842 1.00 55.03 83 ALA A C 1
ATOM 607 O O . ALA A 1 83 ? -9.386 -2.608 -6.847 1.00 55.03 83 ALA A O 1
ATOM 608 N N . ASN A 1 84 ? -7.572 -3.522 -7.757 1.00 51.72 84 ASN A N 1
ATOM 609 C CA . ASN A 1 84 ? -6.824 -3.581 -6.491 1.00 51.72 84 ASN A CA 1
ATOM 610 C C . ASN A 1 84 ? -6.260 -2.207 -6.111 1.00 51.72 84 ASN A C 1
ATOM 612 O O . ASN A 1 84 ? -6.218 -1.854 -4.936 1.00 51.72 84 ASN A O 1
ATOM 616 N N . ALA A 1 85 ? -5.888 -1.406 -7.110 1.00 48.44 85 ALA A N 1
ATOM 617 C CA . ALA A 1 85 ? -5.480 -0.023 -6.907 1.00 48.44 85 ALA A CA 1
ATOM 618 C C . ALA A 1 85 ? -6.645 0.879 -6.449 1.00 48.44 85 ALA A C 1
ATOM 620 O O . ALA A 1 85 ? -6.463 1.732 -5.584 1.00 48.44 85 ALA A O 1
ATOM 621 N N . ASN A 1 86 ? -7.856 0.643 -6.963 1.00 41.38 86 ASN A N 1
ATOM 622 C CA . ASN A 1 86 ? -9.063 1.412 -6.644 1.00 41.38 86 ASN A CA 1
ATOM 623 C C . ASN A 1 86 ? -9.834 0.846 -5.431 1.00 41.38 86 ASN A C 1
ATOM 625 O O . ASN A 1 86 ? -10.518 1.590 -4.726 1.00 41.38 86 ASN A O 1
ATOM 629 N N . ASN A 1 87 ? -9.656 -0.435 -5.087 1.00 41.91 87 ASN A N 1
ATOM 630 C CA . ASN A 1 87 ? -10.200 -1.017 -3.854 1.00 41.91 87 ASN A CA 1
ATOM 631 C C . ASN A 1 87 ? -9.364 -0.715 -2.612 1.00 41.91 87 ASN A C 1
ATOM 633 O O . ASN A 1 87 ? -9.855 -0.894 -1.502 1.00 41.91 87 ASN A O 1
ATOM 637 N N . GLY A 1 88 ? -8.163 -0.157 -2.733 1.00 42.84 88 GLY A N 1
ATOM 638 C CA . GLY A 1 88 ? -7.321 -0.013 -1.551 1.00 42.84 88 GLY A CA 1
ATOM 639 C C . GLY A 1 88 ? -5.862 0.203 -1.863 1.00 42.84 88 GLY A C 1
ATOM 640 O O . GLY A 1 88 ? -5.039 -0.486 -1.272 1.00 42.84 88 GLY A O 1
ATOM 641 N N . ALA A 1 89 ? -5.508 1.147 -2.740 1.00 46.84 89 ALA A N 1
ATOM 642 C CA . ALA A 1 89 ? -4.178 1.736 -2.647 1.00 46.84 89 ALA A CA 1
ATOM 643 C C . ALA A 1 89 ? -4.080 2.433 -1.279 1.00 46.84 89 ALA A C 1
ATOM 645 O O . ALA A 1 89 ? -4.382 3.621 -1.141 1.00 46.84 89 ALA A O 1
ATOM 646 N N . GLY A 1 90 ? -3.750 1.642 -0.253 1.00 55.81 90 GLY A N 1
ATOM 647 C CA . GLY A 1 90 ? -3.411 2.114 1.075 1.00 55.81 90 GLY A CA 1
ATOM 648 C C . GLY A 1 90 ? -2.399 3.232 0.923 1.00 55.81 90 GLY A C 1
ATOM 649 O O . GLY A 1 90 ? -1.600 3.256 -0.005 1.00 55.81 90 GLY A O 1
ATOM 650 N N . CYS A 1 91 ? -2.495 4.231 1.765 1.00 58.38 91 CYS A N 1
ATOM 651 C CA . CYS A 1 91 ? -1.578 5.341 1.700 1.00 58.38 91 CYS A CA 1
ATOM 652 C C . CYS A 1 91 ? -0.271 4.895 2.368 1.00 58.38 91 CYS A C 1
ATOM 654 O O . CYS A 1 91 ? -0.280 4.424 3.503 1.00 58.38 91 CYS A O 1
ATOM 656 N N . TRP A 1 92 ? 0.835 4.946 1.624 1.00 57.00 92 TRP A N 1
ATOM 657 C CA . TRP A 1 92 ? 2.070 4.216 1.954 1.00 57.00 92 TRP A CA 1
ATOM 658 C C . TRP A 1 92 ? 3.111 5.042 2.715 1.00 57.00 92 TRP A C 1
ATOM 660 O O . TRP A 1 92 ? 4.243 4.594 2.885 1.00 57.00 92 TRP A O 1
ATOM 670 N N . GLN A 1 93 ? 2.767 6.260 3.134 1.00 63.34 93 GLN A N 1
ATOM 671 C CA . GLN A 1 93 ? 3.694 7.105 3.876 1.00 63.34 93 GLN A CA 1
ATOM 672 C C . GLN A 1 93 ? 3.812 6.615 5.319 1.00 63.34 93 GLN A C 1
ATOM 674 O O . GLN A 1 93 ? 2.810 6.451 6.018 1.00 63.34 93 GLN A O 1
ATOM 679 N N . SER A 1 94 ? 5.049 6.444 5.781 1.00 72.38 94 SER A N 1
ATOM 680 C CA . SER A 1 94 ? 5.333 6.359 7.211 1.00 72.38 94 SER A CA 1
ATOM 681 C C . SER A 1 94 ? 5.082 7.730 7.824 1.00 72.38 94 SER A C 1
ATOM 683 O O . SER A 1 94 ? 5.881 8.650 7.659 1.00 72.38 94 SER A O 1
ATOM 685 N N . CYS A 1 95 ? 3.948 7.872 8.497 1.00 76.88 95 CYS A N 1
ATOM 686 C CA . CYS A 1 95 ? 3.562 9.128 9.112 1.00 76.88 95 CYS A CA 1
ATOM 687 C C . CYS A 1 95 ? 4.160 9.290 10.508 1.00 76.88 95 CYS A C 1
ATOM 689 O O . CYS A 1 95 ? 4.397 8.317 11.228 1.00 76.88 95 CYS A O 1
ATOM 691 N N . SER A 1 96 ? 4.371 10.545 10.901 1.00 84.94 96 SER A N 1
ATOM 692 C CA . SER A 1 96 ? 4.696 10.899 12.282 1.00 84.94 96 SER A CA 1
ATOM 693 C C . SER A 1 96 ? 3.578 10.456 13.231 1.00 84.94 96 SER A C 1
ATOM 695 O O . SER A 1 96 ? 2.429 10.288 12.820 1.00 84.94 96 SER A O 1
ATOM 697 N N . SER A 1 97 ? 3.891 10.297 14.520 1.00 86.50 97 SER A N 1
ATOM 698 C CA . SER A 1 97 ? 2.878 9.925 15.517 1.00 86.50 97 SER A CA 1
ATOM 699 C C . SER A 1 97 ? 1.671 10.866 15.467 1.00 86.50 97 SER A C 1
ATOM 701 O O . SER A 1 97 ? 1.828 12.087 15.454 1.00 86.50 97 SER A O 1
ATOM 703 N N . GLY A 1 98 ? 0.468 10.289 15.449 1.00 84.50 98 GLY A N 1
ATOM 704 C CA . GLY A 1 98 ? -0.790 11.034 15.390 1.00 84.50 98 GLY A CA 1
ATOM 705 C C . GLY A 1 98 ? -1.194 11.500 13.988 1.00 84.50 98 GLY A C 1
ATOM 706 O O . GLY A 1 98 ? -2.232 12.151 13.852 1.00 84.50 98 GLY A O 1
ATOM 707 N N . GLN A 1 99 ? -0.417 11.167 12.958 1.00 89.62 99 GLN A N 1
ATOM 708 C CA . GLN A 1 99 ? -0.775 11.370 11.560 1.00 89.62 99 GLN A CA 1
ATOM 709 C C . GLN A 1 99 ? -1.026 10.031 10.878 1.00 89.62 99 GLN A C 1
ATOM 711 O O . GLN A 1 99 ? -0.340 9.044 11.146 1.00 89.62 99 GLN A O 1
ATOM 716 N N . TYR A 1 100 ? -1.980 10.023 9.957 1.00 86.56 100 TYR A N 1
ATOM 717 C CA . TYR A 1 100 ? -2.296 8.860 9.152 1.00 86.56 100 TYR A CA 1
ATOM 718 C C . TYR A 1 100 ? -2.451 9.251 7.696 1.00 86.56 100 TYR A C 1
ATOM 720 O O . TYR A 1 100 ? -2.736 10.393 7.328 1.00 86.56 100 TYR A O 1
ATOM 728 N N . CYS A 1 101 ? -2.186 8.260 6.869 1.00 82.69 101 CYS A N 1
ATOM 729 C CA . CYS A 1 101 ? -2.179 8.384 5.439 1.00 82.69 101 CYS A CA 1
ATOM 730 C C . CYS A 1 101 ? -3.541 7.855 4.964 1.00 82.69 101 CYS A C 1
ATOM 732 O O . CYS A 1 101 ? -3.846 6.671 5.124 1.00 82.69 101 CYS A O 1
ATOM 734 N N . GLU A 1 102 ? -4.381 8.728 4.418 1.00 82.31 102 GLU A N 1
ATOM 735 C CA . GLU A 1 102 ? -5.683 8.323 3.886 1.00 82.31 102 GLU A CA 1
ATOM 736 C C . GLU A 1 102 ? -5.563 7.687 2.513 1.00 82.31 102 GLU A C 1
ATOM 738 O O . GLU A 1 102 ? -4.803 8.139 1.654 1.00 82.31 102 GLU A O 1
ATOM 743 N N . LYS A 1 103 ? -6.348 6.640 2.282 1.00 75.94 103 LYS A N 1
ATOM 744 C CA . LYS A 1 103 ? -6.390 5.930 1.010 1.00 75.94 103 LYS A CA 1
ATOM 745 C C . LYS A 1 103 ? -6.501 6.922 -0.155 1.00 75.94 103 LYS A C 1
ATOM 747 O O . LYS A 1 103 ? -7.321 7.838 -0.145 1.00 75.94 103 LYS A O 1
ATOM 752 N N . SER A 1 104 ? -5.653 6.711 -1.161 1.00 68.25 104 SER A N 1
ATOM 753 C CA . SER A 1 104 ? -5.567 7.530 -2.378 1.00 68.25 104 SER A CA 1
ATOM 754 C C . SER A 1 104 ? -5.082 8.981 -2.212 1.00 68.25 104 SER A C 1
ATOM 756 O O . SER A 1 104 ? -5.024 9.681 -3.221 1.00 68.25 104 SER A O 1
ATOM 758 N N . THR A 1 105 ? -4.674 9.444 -1.020 1.00 73.12 105 THR A N 1
ATOM 759 C CA . THR A 1 105 ? -4.123 10.808 -0.856 1.00 73.12 105 THR A CA 1
ATOM 760 C C . THR A 1 105 ? -2.599 10.858 -0.961 1.00 73.12 105 THR A C 1
ATOM 762 O O . THR A 1 105 ? -2.057 11.869 -1.393 1.00 73.12 105 THR A O 1
ATOM 765 N N . ASN A 1 106 ? -1.896 9.776 -0.594 1.00 72.81 106 ASN A N 1
ATOM 766 C CA . ASN A 1 106 ? -0.428 9.730 -0.436 1.00 72.81 106 ASN A CA 1
ATOM 767 C C . ASN A 1 106 ? 0.145 10.835 0.475 1.00 72.81 106 ASN A C 1
ATOM 769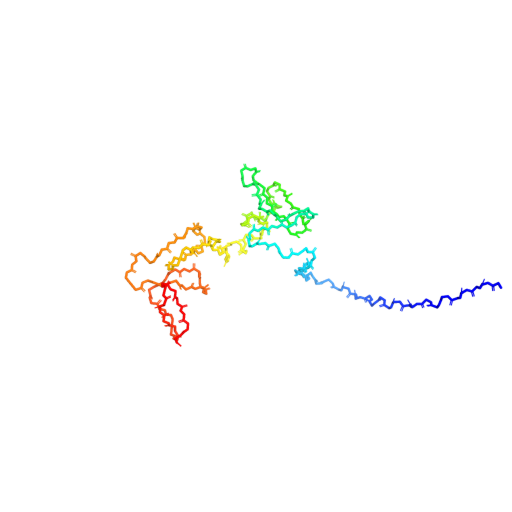 O O . ASN A 1 106 ? 1.333 11.154 0.394 1.00 72.81 106 ASN A O 1
ATOM 773 N N . VAL A 1 107 ? -0.686 11.402 1.351 1.00 79.19 107 VAL A N 1
ATOM 774 C CA . VAL A 1 107 ? -0.338 12.514 2.235 1.00 79.19 107 VAL A CA 1
ATOM 775 C C . VAL A 1 107 ? -0.625 12.106 3.673 1.00 79.19 107 VAL A C 1
ATOM 777 O O . VAL A 1 107 ? -1.745 11.730 4.016 1.00 79.19 107 VAL A O 1
ATOM 780 N N . CYS A 1 108 ? 0.396 12.215 4.523 1.00 85.69 108 CYS A N 1
ATOM 781 C CA . CYS A 1 108 ? 0.217 12.153 5.965 1.00 85.69 108 CYS A CA 1
ATOM 782 C C . CYS A 1 108 ? -0.470 13.423 6.439 1.00 85.69 108 CYS A C 1
ATOM 784 O O . CYS A 1 108 ? 0.046 14.525 6.242 1.00 85.69 108 CYS A O 1
ATOM 786 N N . ARG A 1 109 ? -1.599 13.271 7.117 1.00 91.69 109 ARG A N 1
ATOM 787 C CA . ARG A 1 109 ? -2.241 14.375 7.827 1.00 91.69 109 ARG A CA 1
ATOM 788 C C . ARG A 1 109 ? -2.701 13.920 9.197 1.00 91.69 109 ARG A C 1
ATOM 790 O O . ARG A 1 109 ? -2.740 12.727 9.457 1.00 91.69 109 ARG A O 1
ATOM 797 N N . GLY A 1 110 ? -3.011 14.873 10.066 1.00 92.38 110 GLY A N 1
ATOM 798 C CA . GLY A 1 110 ? -3.778 14.628 11.285 1.00 92.38 110 GLY A CA 1
ATOM 799 C C . GLY A 1 110 ? -5.278 14.887 11.069 1.00 92.38 110 GLY A C 1
ATOM 800 O O . GLY A 1 110 ? -5.697 15.190 9.944 1.00 92.38 110 GLY A O 1
ATOM 801 N N . PRO A 1 111 ? -6.077 14.831 12.147 1.00 93.38 111 PRO A N 1
ATOM 802 C CA . PRO A 1 111 ? -7.433 15.370 12.169 1.00 93.38 111 PRO A CA 1
ATOM 803 C C . PRO A 1 111 ? -7.431 16.851 11.769 1.00 93.38 111 PRO A C 1
ATOM 805 O O . PRO A 1 111 ? -6.614 17.630 12.260 1.00 93.38 111 PRO A O 1
ATOM 808 N N . ILE A 1 112 ? -8.346 17.236 10.890 1.00 93.00 112 ILE A N 1
ATOM 809 C CA . ILE A 1 112 ? -8.623 18.624 10.504 1.00 93.00 112 ILE A CA 1
ATOM 810 C C . ILE A 1 112 ? -9.870 19.169 11.208 1.00 93.00 112 ILE A C 1
ATOM 812 O O . ILE A 1 112 ? -10.043 20.382 11.293 1.00 93.00 112 ILE A O 1
ATOM 816 N N . SER A 1 113 ? -10.727 18.283 11.722 1.00 91.00 113 SER A N 1
ATOM 817 C CA . SER A 1 113 ? -11.942 18.632 12.462 1.00 91.00 113 SER A CA 1
ATOM 818 C C . SER A 1 113 ? -11.950 18.018 13.861 1.00 91.00 113 SER A C 1
ATOM 820 O O . SER A 1 113 ? -11.375 16.956 14.108 1.00 91.00 113 SER A O 1
ATOM 822 N N . GLN A 1 114 ? -12.629 18.677 14.803 1.00 92.62 114 GLN A N 1
ATOM 823 C CA . GLN A 1 114 ? -12.792 18.140 16.151 1.00 92.62 114 GLN A CA 1
ATOM 824 C C . GLN A 1 114 ? -13.581 16.823 16.113 1.00 92.62 114 GLN A C 1
ATOM 826 O O . GLN A 1 114 ? -14.630 16.735 15.481 1.00 92.62 114 GLN A O 1
ATOM 831 N N . GLY A 1 115 ? -13.078 15.808 16.820 1.00 91.56 115 GLY A N 1
ATOM 832 C CA . GLY A 1 115 ? -13.706 14.485 16.886 1.00 91.56 115 GLY A CA 1
ATOM 833 C C . GLY A 1 115 ? -13.404 13.584 15.688 1.00 91.56 115 GLY A C 1
ATOM 834 O O . GLY A 1 115 ? -13.868 12.447 15.657 1.00 91.56 115 GLY A O 1
ATOM 835 N N . GLU A 1 116 ? -12.619 14.057 14.725 1.00 95.62 116 GLU A N 1
ATOM 836 C CA . GLU A 1 116 ? -12.173 13.254 13.597 1.00 95.62 116 GLU A CA 1
ATOM 837 C C . GLU A 1 116 ? -11.068 12.264 14.025 1.00 95.62 116 GLU A C 1
ATOM 839 O O . GLU A 1 116 ? -10.135 12.615 14.752 1.00 95.62 116 GLU A O 1
ATOM 844 N N . CYS A 1 117 ? -11.174 11.012 13.577 1.00 96.25 117 CYS A N 1
ATOM 845 C CA . CYS A 1 117 ? -10.286 9.915 13.942 1.00 96.25 117 CYS A CA 1
ATOM 846 C C . CYS A 1 117 ? -10.053 8.964 12.762 1.00 96.25 117 CYS A C 1
ATOM 848 O O . CYS A 1 117 ? -10.971 8.696 11.988 1.00 96.25 117 CYS A O 1
ATOM 850 N N . PHE A 1 118 ? -8.833 8.450 12.607 1.00 92.81 118 PHE A N 1
ATOM 851 C CA . PHE A 1 118 ? -8.486 7.575 11.489 1.00 92.81 118 PHE A CA 1
ATOM 852 C C . PHE A 1 118 ? -8.983 6.146 11.707 1.00 92.81 118 PHE A C 1
ATOM 854 O O . PHE A 1 118 ? -8.614 5.497 12.689 1.00 92.81 118 PHE A O 1
ATOM 861 N N . ASN A 1 119 ? -9.762 5.624 10.763 1.00 89.12 119 ASN A N 1
ATOM 862 C CA . ASN A 1 119 ? -10.217 4.240 10.754 1.00 89.12 119 ASN A CA 1
ATOM 863 C C . ASN A 1 119 ? -9.424 3.428 9.718 1.00 89.12 119 ASN A C 1
ATOM 865 O O . ASN A 1 119 ? -9.576 3.601 8.508 1.00 89.12 119 ASN A O 1
ATOM 869 N N . TYR A 1 120 ? -8.599 2.495 10.204 1.00 79.81 120 TYR A N 1
ATOM 870 C CA . TYR A 1 120 ? -7.756 1.634 9.368 1.00 79.81 120 TYR A CA 1
ATOM 871 C C . TYR A 1 120 ? -8.552 0.688 8.461 1.00 79.81 120 TYR A C 1
ATOM 873 O O . TYR A 1 120 ? -8.057 0.320 7.398 1.00 79.81 120 TYR A O 1
ATOM 881 N N . ALA A 1 121 ? -9.763 0.290 8.867 1.00 80.75 121 ALA A N 1
ATOM 882 C CA . ALA A 1 121 ? -10.584 -0.655 8.115 1.00 80.75 121 ALA A CA 1
ATOM 883 C C . ALA A 1 121 ? -11.101 -0.042 6.808 1.00 80.75 121 ALA A C 1
ATOM 885 O O . ALA A 1 121 ? -11.167 -0.723 5.787 1.00 80.75 121 ALA A O 1
ATOM 886 N N . ILE A 1 122 ? -11.426 1.252 6.833 1.00 80.25 122 ILE A N 1
ATOM 887 C CA . ILE A 1 122 ? -11.879 1.990 5.646 1.00 80.25 122 ILE A CA 1
ATOM 888 C C . ILE A 1 122 ? -10.753 2.807 4.998 1.00 80.25 122 ILE A C 1
ATOM 890 O O . ILE A 1 122 ? -10.844 3.138 3.819 1.00 80.25 122 ILE A O 1
ATOM 894 N N . GLY A 1 123 ? -9.677 3.097 5.736 1.00 81.00 123 GLY A N 1
ATOM 895 C CA . GLY A 1 123 ? -8.526 3.865 5.263 1.00 81.00 123 GLY A CA 1
ATOM 896 C C . GLY A 1 123 ? -8.769 5.375 5.192 1.00 81.00 123 GLY A C 1
ATOM 897 O O . GLY A 1 123 ? -8.107 6.046 4.404 1.00 81.00 123 GLY A O 1
ATOM 898 N N . TYR A 1 124 ? -9.702 5.901 5.986 1.00 87.25 124 TYR A N 1
ATOM 899 C CA . TYR A 1 124 ? -10.088 7.314 6.008 1.00 87.25 124 TYR A CA 1
ATOM 900 C C . TYR A 1 124 ? -10.254 7.809 7.438 1.00 87.25 124 TYR A C 1
ATOM 902 O O . TYR A 1 124 ? -10.483 7.027 8.366 1.00 87.25 124 TYR A O 1
ATOM 910 N N . TYR A 1 125 ? -10.169 9.120 7.608 1.00 92.25 125 TYR A N 1
ATOM 911 C CA . TYR A 1 125 ? -10.667 9.754 8.811 1.00 92.25 125 TYR A CA 1
ATOM 912 C C . TYR A 1 125 ? -12.197 9.853 8.794 1.00 92.25 125 TYR A C 1
ATOM 914 O O . TYR A 1 125 ? -12.822 10.087 7.761 1.00 92.25 125 TYR A O 1
ATOM 922 N N . GLN A 1 126 ? -12.799 9.693 9.966 1.00 93.38 126 GLN A N 1
ATOM 923 C CA . GLN A 1 126 ? -14.240 9.766 10.191 1.00 93.38 126 GLN A CA 1
ATOM 924 C C . GLN A 1 126 ? -14.531 10.485 11.511 1.00 93.38 126 GLN A C 1
ATOM 926 O O . GLN A 1 126 ? -13.656 10.590 12.368 1.00 93.38 126 GLN A O 1
ATOM 931 N N . ILE A 1 127 ? -15.753 10.986 11.692 1.00 96.25 127 ILE A N 1
ATOM 932 C CA . ILE A 1 127 ? -16.168 11.584 12.966 1.00 96.25 127 ILE A CA 1
ATOM 933 C C . ILE A 1 127 ? -16.522 10.471 13.951 1.00 96.25 127 ILE A C 1
ATOM 935 O O . ILE A 1 127 ? -17.448 9.698 13.713 1.00 96.25 127 ILE A O 1
ATOM 939 N N . GLY A 1 128 ? -15.797 10.419 15.068 1.00 95.00 128 GLY A N 1
ATOM 940 C CA . GLY A 1 128 ? -15.927 9.356 16.058 1.00 95.00 128 GLY A CA 1
ATOM 941 C C . GLY A 1 128 ? -15.434 7.996 15.554 1.00 95.00 128 GLY A C 1
ATOM 942 O O . GLY A 1 128 ? -15.010 7.838 14.411 1.00 95.00 128 GLY A O 1
ATOM 943 N N . CYS A 1 129 ? -15.483 6.996 16.428 1.00 95.62 129 CYS A N 1
ATOM 944 C CA . CYS A 1 129 ? -15.146 5.615 16.089 1.00 95.62 129 CYS A CA 1
ATOM 945 C C . CYS A 1 129 ? -16.389 4.730 16.164 1.00 95.62 129 CYS A C 1
ATOM 947 O O . CYS A 1 129 ? -17.344 5.053 16.872 1.00 95.62 129 CYS A O 1
ATOM 949 N N . ASP A 1 130 ? -16.359 3.614 15.437 1.00 93.94 130 ASP A N 1
ATOM 950 C CA . ASP A 1 130 ? -17.428 2.619 15.487 1.00 93.94 130 ASP A CA 1
ATOM 951 C C . ASP A 1 130 ? -17.582 2.034 16.903 1.00 93.94 130 ASP A C 1
ATOM 953 O O . ASP A 1 130 ? -16.673 2.099 17.737 1.00 93.94 130 ASP A O 1
ATOM 957 N N . SER A 1 131 ? -18.748 1.449 17.190 1.00 95.44 131 SER A N 1
ATOM 958 C CA . SER A 1 131 ? -19.019 0.849 18.503 1.00 95.44 131 SER A CA 1
ATOM 959 C C . SER A 1 131 ? -17.953 -0.186 18.875 1.00 95.44 131 SER A C 1
ATOM 961 O O . SER A 1 131 ? -17.633 -1.066 18.080 1.00 95.44 131 SER A O 1
ATOM 963 N N . GLY A 1 132 ? -17.425 -0.092 20.099 1.00 94.44 132 GLY A N 1
ATOM 964 C CA . GLY A 1 132 ? -16.332 -0.952 20.573 1.00 94.44 132 GLY A CA 1
ATOM 965 C C . GLY A 1 132 ? -14.925 -0.402 20.312 1.00 94.44 132 GLY A C 1
ATOM 966 O O . GLY A 1 132 ? -13.949 -1.053 20.673 1.00 94.44 132 GLY A O 1
ATOM 967 N N . PHE A 1 133 ? -14.806 0.796 19.737 1.00 96.50 133 PHE A N 1
ATOM 968 C CA . PHE A 1 133 ? -13.535 1.477 19.503 1.00 96.50 133 PHE A CA 1
ATOM 969 C C . PHE A 1 133 ? -13.530 2.863 20.153 1.00 96.50 133 PHE A C 1
ATOM 971 O O . PHE A 1 133 ? -14.561 3.524 20.275 1.00 96.50 133 PHE A O 1
ATOM 978 N N . VAL A 1 134 ? -12.348 3.333 20.539 1.00 96.38 134 VAL A N 1
ATOM 979 C CA . VAL A 1 134 ? -12.113 4.693 21.032 1.00 96.38 134 VAL A CA 1
ATOM 980 C C . VAL A 1 134 ? -10.992 5.354 20.239 1.00 96.38 134 VAL A C 1
ATOM 982 O O . VAL A 1 134 ? -10.062 4.698 19.767 1.00 96.38 134 VAL A O 1
ATOM 985 N N . CYS A 1 135 ? -11.062 6.677 20.105 1.00 96.00 135 CYS A N 1
ATOM 986 C CA . CYS A 1 135 ? -10.023 7.423 19.412 1.00 96.00 135 CYS A CA 1
ATOM 987 C C . CYS A 1 135 ? -8.799 7.609 20.320 1.00 96.00 135 CYS A C 1
ATOM 989 O O . CYS A 1 135 ? -8.861 8.343 21.309 1.00 96.00 135 CYS A O 1
ATOM 991 N N . ARG A 1 136 ? -7.678 6.963 19.985 1.00 94.06 136 ARG A N 1
ATOM 992 C CA . ARG A 1 136 ? -6.384 7.125 20.665 1.00 94.06 136 ARG A CA 1
ATOM 993 C C . ARG A 1 136 ? -5.324 7.499 19.644 1.00 94.06 136 ARG A C 1
ATOM 995 O O . ARG A 1 136 ? -5.229 6.893 18.583 1.00 94.06 136 ARG A O 1
ATOM 1002 N N . ASN A 1 137 ? -4.531 8.525 19.953 1.00 91.81 137 ASN A N 1
ATOM 1003 C CA . ASN A 1 137 ? -3.502 9.039 19.043 1.00 91.81 137 ASN A CA 1
ATOM 1004 C C . ASN A 1 137 ? -4.040 9.266 17.613 1.00 91.81 137 ASN A C 1
ATOM 1006 O O . ASN A 1 137 ? -3.417 8.850 16.639 1.00 91.81 137 ASN A O 1
ATOM 1010 N N . ASN A 1 138 ? -5.231 9.867 17.502 1.00 93.81 138 ASN A N 1
ATOM 1011 C CA . ASN A 1 138 ? -5.940 10.154 16.249 1.00 93.81 138 ASN A CA 1
ATOM 1012 C C . ASN A 1 138 ? -6.317 8.924 15.398 1.00 93.81 138 ASN A C 1
ATOM 1014 O O . ASN A 1 138 ? -6.539 9.069 14.197 1.00 93.81 138 ASN A O 1
ATOM 1018 N N . LYS A 1 139 ? -6.397 7.731 16.000 1.00 92.88 139 LYS A N 1
ATOM 1019 C CA . LYS A 1 139 ? -6.766 6.466 15.350 1.00 92.88 139 LYS A CA 1
ATOM 1020 C C . LYS A 1 139 ? -7.819 5.721 16.160 1.00 92.88 139 LYS A C 1
ATOM 1022 O O . LYS A 1 139 ? -7.775 5.730 17.389 1.00 92.88 139 LYS A O 1
ATOM 1027 N N . CYS A 1 140 ? -8.746 5.063 15.478 1.00 93.31 140 CYS A N 1
ATOM 1028 C CA . CYS A 1 140 ? -9.703 4.180 16.122 1.00 93.31 140 CYS A CA 1
ATOM 1029 C C . CYS A 1 140 ? -8.999 2.893 16.556 1.00 93.31 140 CYS A C 1
ATOM 1031 O O . CYS A 1 140 ? -8.562 2.098 15.724 1.00 93.31 140 CYS A O 1
ATOM 1033 N N . ASP A 1 141 ? -8.881 2.724 17.870 1.00 90.62 141 ASP A N 1
ATOM 1034 C CA . ASP A 1 141 ? -8.334 1.545 18.534 1.00 90.62 141 ASP A CA 1
ATOM 1035 C C . ASP A 1 141 ? -9.443 0.849 19.321 1.00 90.62 141 ASP A C 1
ATOM 1037 O O . ASP A 1 141 ? -10.353 1.505 19.822 1.00 90.62 141 ASP A O 1
ATOM 1041 N N . TYR A 1 142 ? -9.375 -0.476 19.437 1.00 91.38 142 TYR A N 1
ATOM 1042 C CA . TYR A 1 142 ? -10.340 -1.232 20.236 1.00 91.38 142 TYR A CA 1
ATOM 1043 C C . TYR A 1 142 ? -10.353 -0.725 21.689 1.00 91.38 142 TYR A C 1
ATOM 1045 O O . TYR A 1 142 ? -9.293 -0.406 22.245 1.00 91.38 142 TYR A O 1
ATOM 1053 N N . ALA A 1 143 ? -11.553 -0.588 22.258 1.00 84.25 143 ALA A N 1
ATOM 1054 C CA . ALA A 1 143 ? -11.787 0.021 23.567 1.00 84.25 143 ALA A CA 1
ATOM 1055 C C . ALA A 1 143 ? -11.086 -0.726 24.707 1.00 84.25 143 ALA A C 1
ATOM 1057 O O . ALA A 1 143 ? -11.191 -1.969 24.781 1.00 84.25 143 ALA A O 1
#